Protein AF-A0A915KWU7-F1 (afdb_monomer)

Foldseek 3Di:
DLVVVLVVQLVVLLVVLVVDPPDDPVRSVVSSVVVNVVSVVVSVVVVCVVCVDVVVDPPDPPDPDDDDDDPDPPPDDPDDDD

Structure (mmCIF, N/CA/C/O backbone):
data_AF-A0A915KWU7-F1
#
_entry.id   AF-A0A915KWU7-F1
#
loop_
_atom_site.group_PDB
_atom_site.id
_atom_site.type_symbol
_atom_site.label_atom_id
_atom_site.label_alt_id
_atom_site.label_comp_id
_atom_site.label_asym_id
_atom_site.label_entity_id
_atom_site.label_seq_id
_atom_site.pdbx_PDB_ins_code
_atom_site.Cartn_x
_atom_site.Cartn_y
_atom_site.Cartn_z
_atom_site.occupancy
_atom_site.B_iso_or_equiv
_atom_site.auth_seq_id
_atom_site.auth_comp_id
_atom_site.auth_asym_id
_atom_site.auth_atom_id
_atom_site.pdbx_PDB_model_num
ATOM 1 N N . MET A 1 1 ? -0.987 -1.656 -15.453 1.00 79.94 1 MET A N 1
ATOM 2 C CA . MET A 1 1 ? -0.869 -2.940 -14.728 1.00 79.94 1 MET A CA 1
ATOM 3 C C . MET A 1 1 ? -0.390 -2.732 -13.298 1.00 79.94 1 MET A C 1
ATOM 5 O O . MET A 1 1 ? -1.141 -3.095 -12.410 1.00 79.94 1 MET A O 1
ATOM 9 N N . TRP A 1 2 ? 0.758 -2.084 -13.051 1.00 80.94 2 TRP A N 1
ATOM 10 C CA . TRP A 1 2 ? 1.243 -1.825 -11.681 1.00 80.94 2 TRP A CA 1
ATOM 11 C C . TRP A 1 2 ? 0.259 -1.049 -10.793 1.00 80.94 2 TRP A C 1
ATOM 13 O O . TRP A 1 2 ? -0.040 -1.507 -9.700 1.00 80.94 2 TRP A O 1
ATOM 23 N N . ARG A 1 3 ? -0.359 0.026 -11.302 1.00 82.19 3 ARG A N 1
ATOM 24 C CA . ARG A 1 3 ? -1.423 0.754 -10.576 1.00 82.19 3 ARG A CA 1
ATOM 25 C C . ARG A 1 3 ? -2.645 -0.105 -10.233 1.00 82.19 3 ARG A C 1
ATOM 27 O O . ARG A 1 3 ? -3.136 -0.049 -9.120 1.00 82.19 3 ARG A O 1
ATOM 34 N N . VAL A 1 4 ? -3.090 -0.957 -11.158 1.00 87.62 4 VAL A N 1
ATOM 35 C CA . VAL A 1 4 ? -4.228 -1.870 -10.921 1.00 87.62 4 VAL A CA 1
ATOM 36 C C . VAL A 1 4 ? -3.887 -2.887 -9.828 1.00 87.62 4 VAL A C 1
ATOM 38 O O . VAL A 1 4 ? -4.715 -3.203 -8.982 1.00 87.62 4 VAL A O 1
ATOM 41 N N . PHE A 1 5 ? -2.649 -3.385 -9.822 1.00 86.12 5 PHE A N 1
ATOM 42 C CA . PHE A 1 5 ? -2.159 -4.255 -8.756 1.00 86.12 5 PHE A CA 1
ATOM 43 C C . PHE A 1 5 ? -2.076 -3.521 -7.408 1.00 86.12 5 PHE A C 1
ATOM 45 O O . PHE A 1 5 ? -2.466 -4.090 -6.394 1.00 86.12 5 PHE A O 1
ATOM 52 N N . GLN A 1 6 ? -1.633 -2.259 -7.397 1.00 86.50 6 GLN A N 1
ATOM 53 C CA . GLN A 1 6 ? -1.608 -1.411 -6.200 1.00 86.50 6 GLN A CA 1
ATOM 54 C C . GLN A 1 6 ? -3.002 -1.250 -5.591 1.00 86.50 6 GLN A C 1
ATOM 56 O O . GLN A 1 6 ? -3.180 -1.484 -4.400 1.00 86.50 6 GLN A O 1
ATOM 61 N N . GLU A 1 7 ? -3.991 -0.895 -6.413 1.00 88.69 7 GLU A N 1
ATOM 62 C CA . GLU A 1 7 ? -5.383 -0.722 -5.988 1.00 88.69 7 GLU A CA 1
ATOM 63 C C . GLU A 1 7 ? -5.947 -2.017 -5.393 1.00 88.69 7 GLU A C 1
ATOM 65 O O . GLU A 1 7 ? -6.506 -1.998 -4.297 1.00 88.69 7 GLU A O 1
ATOM 70 N N . ALA A 1 8 ? -5.723 -3.156 -6.056 1.00 90.38 8 ALA A N 1
ATOM 71 C CA . ALA A 1 8 ? -6.151 -4.458 -5.550 1.00 90.38 8 ALA A CA 1
ATOM 72 C C . ALA A 1 8 ? -5.479 -4.816 -4.213 1.00 90.38 8 ALA A C 1
ATOM 74 O O . ALA A 1 8 ? -6.126 -5.346 -3.311 1.00 90.38 8 ALA A O 1
ATOM 75 N N . LEU A 1 9 ? -4.187 -4.513 -4.064 1.00 88.44 9 LEU A N 1
ATOM 76 C CA . LEU A 1 9 ? -3.432 -4.806 -2.848 1.00 88.44 9 LEU A CA 1
ATOM 77 C C . LEU A 1 9 ? -3.905 -3.949 -1.668 1.00 88.44 9 LEU A C 1
ATOM 79 O O . LEU A 1 9 ? -4.079 -4.469 -0.567 1.00 88.44 9 LEU A O 1
ATOM 83 N N . VAL A 1 10 ? -4.171 -2.662 -1.901 1.00 88.25 10 VAL A N 1
ATOM 84 C CA . VAL A 1 10 ? -4.751 -1.767 -0.888 1.00 88.25 10 VAL A CA 1
ATOM 85 C C . VAL A 1 10 ? -6.157 -2.230 -0.505 1.00 88.25 10 VAL A C 1
ATOM 87 O O . VAL A 1 10 ? -6.472 -2.282 0.681 1.00 88.25 10 VAL A O 1
ATOM 90 N N . GLN A 1 11 ? -6.979 -2.634 -1.477 1.00 91.25 11 GLN A N 1
ATOM 91 C CA . GLN A 1 11 ? -8.338 -3.107 -1.216 1.00 91.25 11 GLN A CA 1
ATOM 92 C C . GLN A 1 11 ? -8.360 -4.368 -0.342 1.00 91.25 11 GLN A C 1
ATOM 94 O O . GLN A 1 11 ? -9.076 -4.400 0.657 1.00 91.25 11 GLN A O 1
ATOM 99 N N . VAL A 1 12 ? -7.557 -5.386 -0.670 1.00 92.06 12 VAL A N 1
ATOM 100 C CA . VAL A 1 12 ? -7.472 -6.617 0.139 1.00 92.06 12 VAL A CA 1
ATOM 101 C C . VAL A 1 12 ? -7.066 -6.288 1.572 1.00 92.06 12 VAL A C 1
ATOM 103 O O . VAL A 1 12 ? -7.626 -6.816 2.525 1.00 92.06 12 VAL A O 1
ATOM 106 N N . MET A 1 13 ? -6.117 -5.375 1.738 1.00 90.38 13 MET A N 1
ATOM 107 C CA . MET A 1 13 ? -5.596 -5.026 3.055 1.00 90.38 13 MET A CA 1
ATOM 108 C C . MET A 1 13 ? -6.604 -4.231 3.875 1.00 90.38 13 MET A C 1
ATOM 110 O O . MET A 1 13 ? -6.759 -4.502 5.062 1.00 90.38 13 MET A O 1
ATOM 114 N N . HIS A 1 14 ? -7.347 -3.326 3.238 1.00 90.00 14 HIS A N 1
ATOM 115 C CA . HIS A 1 14 ? -8.496 -2.677 3.857 1.00 90.00 14 HIS A CA 1
ATOM 116 C C . HIS A 1 14 ? -9.517 -3.716 4.347 1.00 90.00 14 HIS A C 1
ATOM 118 O O . HIS A 1 14 ? -9.899 -3.696 5.514 1.00 90.00 14 HIS A O 1
ATOM 124 N N . GLU A 1 15 ? -9.899 -4.686 3.509 1.00 92.75 15 GLU A N 1
ATOM 125 C CA . GLU A 1 15 ? -10.832 -5.750 3.902 1.00 92.75 15 GLU A CA 1
ATOM 126 C C . GLU A 1 15 ? -10.321 -6.577 5.095 1.00 92.75 15 GLU A C 1
ATOM 128 O O . GLU A 1 15 ? -11.093 -6.887 6.006 1.00 92.75 15 GLU A O 1
ATOM 133 N N . GLU A 1 16 ? -9.029 -6.910 5.132 1.00 91.25 16 GLU A N 1
ATOM 134 C CA . GLU A 1 16 ? -8.426 -7.660 6.240 1.00 91.25 16 GLU A CA 1
ATOM 135 C C . GLU A 1 16 ? -8.358 -6.844 7.543 1.00 91.25 16 GLU A C 1
ATOM 137 O O . GLU A 1 16 ? -8.672 -7.364 8.620 1.00 91.25 16 GLU A O 1
ATOM 142 N N . PHE A 1 17 ? -8.039 -5.547 7.475 1.00 88.69 17 PHE A N 1
ATOM 143 C CA . PHE A 1 17 ? -8.066 -4.678 8.656 1.00 88.69 17 PHE A CA 1
ATOM 144 C C . PHE A 1 17 ? -9.479 -4.511 9.213 1.00 88.69 17 PHE A C 1
ATOM 146 O O . PHE A 1 17 ? -9.666 -4.519 10.434 1.00 88.69 17 PHE A O 1
ATOM 153 N N . GLN A 1 18 ? -10.495 -4.433 8.350 1.00 85.69 18 GLN A N 1
ATOM 154 C CA . GLN A 1 18 ? -11.884 -4.361 8.797 1.00 85.69 18 GLN A CA 1
ATOM 155 C C . GLN A 1 18 ? -12.309 -5.634 9.542 1.00 85.69 18 GLN A C 1
ATOM 157 O O . GLN A 1 18 ? -12.896 -5.518 10.619 1.00 85.69 18 GLN A O 1
ATOM 162 N N . LYS A 1 19 ? -11.927 -6.823 9.051 1.00 90.38 19 LYS A N 1
ATO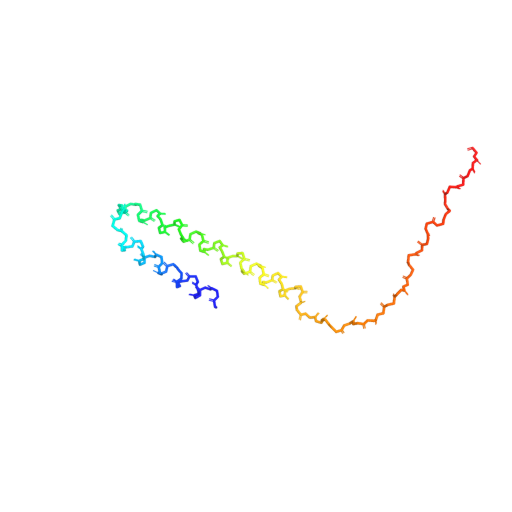M 163 C CA . LYS A 1 19 ? -12.205 -8.129 9.691 1.00 90.38 19 LYS A CA 1
ATOM 164 C C . LYS A 1 19 ? -11.415 -8.381 10.978 1.00 90.38 19 LYS A C 1
ATOM 166 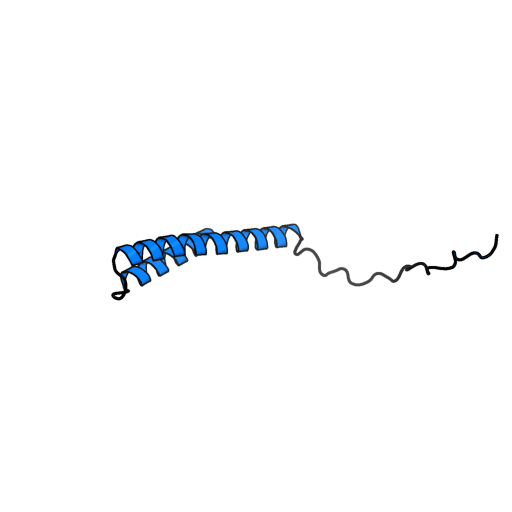O O . LYS A 1 19 ? -11.736 -9.300 11.725 1.00 90.38 19 LYS A O 1
ATOM 171 N N . THR A 1 20 ? -10.362 -7.610 11.231 1.00 86.69 20 THR A N 1
ATOM 172 C CA . THR A 1 20 ? -9.516 -7.813 12.406 1.00 86.69 20 THR A CA 1
ATOM 173 C C . THR A 1 20 ? -10.170 -7.204 13.646 1.00 86.69 20 THR A C 1
ATOM 175 O O . THR A 1 20 ? -10.186 -5.986 13.820 1.00 86.69 20 THR A O 1
ATOM 178 N N . ASP A 1 21 ? -10.670 -8.049 14.546 1.00 90.69 21 ASP A N 1
ATOM 179 C CA . ASP A 1 21 ? -11.282 -7.617 15.816 1.00 90.69 21 ASP A CA 1
ATOM 180 C C . ASP A 1 21 ? -10.254 -7.162 16.868 1.00 90.69 21 ASP A C 1
ATOM 182 O O . ASP A 1 21 ? -10.605 -6.533 17.863 1.00 90.69 21 ASP A O 1
ATOM 186 N N . ALA A 1 22 ? -8.971 -7.461 16.649 1.00 88.56 22 ALA A N 1
ATOM 187 C CA . ALA A 1 22 ? -7.885 -7.136 17.574 1.00 88.56 22 ALA A CA 1
ATOM 188 C C . ALA A 1 22 ? -7.482 -5.649 17.578 1.00 88.56 22 ALA A C 1
ATOM 190 O O . ALA A 1 22 ? -6.782 -5.220 18.492 1.00 88.56 22 ALA A O 1
ATOM 191 N N . LEU A 1 23 ? -7.889 -4.878 16.565 1.00 87.06 23 LEU A N 1
ATOM 192 C CA . LEU A 1 23 ? -7.502 -3.478 16.400 1.00 87.06 23 LEU A CA 1
ATOM 193 C C . LEU A 1 23 ? -8.667 -2.551 16.733 1.00 87.06 23 LEU A C 1
ATOM 195 O O . LEU A 1 23 ? -9.788 -2.724 16.250 1.00 87.06 23 LEU A O 1
ATOM 199 N N . THR A 1 24 ? -8.384 -1.504 17.500 1.00 92.94 24 THR A N 1
ATOM 200 C CA . THR A 1 24 ? -9.317 -0.389 17.667 1.00 92.94 24 THR A CA 1
ATOM 201 C C . THR A 1 24 ? -9.477 0.379 16.351 1.00 92.94 24 THR A C 1
ATOM 203 O O . THR A 1 24 ? -8.612 0.339 15.476 1.00 92.94 24 THR A O 1
ATOM 206 N N . ALA A 1 25 ? -10.564 1.144 16.205 1.00 89.12 25 ALA A N 1
ATOM 207 C CA . ALA A 1 25 ? -10.823 1.919 14.986 1.00 89.12 25 ALA A CA 1
ATOM 208 C C . ALA A 1 25 ? -9.658 2.855 14.603 1.00 89.12 25 ALA A C 1
ATOM 210 O O . ALA A 1 25 ? -9.315 2.966 13.431 1.00 89.12 25 ALA A O 1
ATOM 211 N N . ARG A 1 26 ? -8.999 3.477 15.592 1.00 91.94 26 ARG A N 1
ATOM 212 C CA . ARG A 1 26 ? -7.830 4.339 15.359 1.00 91.94 26 ARG A CA 1
ATOM 213 C C . ARG A 1 26 ? -6.627 3.556 14.831 1.00 91.94 26 ARG A C 1
ATOM 215 O O . ARG A 1 26 ? -5.917 4.048 13.961 1.00 91.94 26 ARG A O 1
ATOM 222 N N . GLU A 1 27 ? -6.372 2.372 15.377 1.00 93.00 27 GLU A N 1
ATOM 223 C CA . GLU A 1 27 ? -5.260 1.525 14.940 1.00 93.00 27 GLU A CA 1
ATOM 224 C C . GLU A 1 27 ? -5.499 0.975 13.536 1.00 93.00 27 GLU A C 1
ATOM 226 O O . GLU A 1 27 ? -4.552 0.893 12.763 1.00 93.00 27 GLU A O 1
ATOM 231 N N . LYS A 1 28 ? -6.758 0.690 13.176 1.00 86.38 28 LYS A N 1
ATOM 232 C CA . LYS A 1 28 ? -7.129 0.340 11.799 1.00 86.38 28 LYS A CA 1
ATOM 233 C C . LYS A 1 28 ? -6.792 1.471 10.832 1.00 86.38 28 LYS A C 1
ATOM 235 O O . LYS A 1 28 ? -6.109 1.215 9.853 1.00 86.38 28 LYS A O 1
ATOM 240 N N . THR A 1 29 ? -7.159 2.717 11.144 1.00 89.62 29 THR A N 1
ATOM 241 C CA . THR A 1 29 ? -6.806 3.869 10.294 1.00 89.62 29 THR A CA 1
ATOM 242 C C . THR A 1 29 ? -5.293 4.049 10.163 1.00 89.62 29 THR A C 1
ATOM 244 O O . THR A 1 29 ? -4.791 4.210 9.059 1.00 89.62 29 THR A O 1
ATOM 247 N N . LEU A 1 30 ? -4.540 3.959 11.267 1.00 92.31 30 LEU A N 1
ATOM 248 C CA . LEU A 1 30 ? -3.075 4.059 11.208 1.00 92.31 30 LEU A CA 1
ATOM 249 C C . LEU A 1 30 ? -2.444 2.924 10.391 1.00 92.31 30 LEU A C 1
ATOM 251 O O . LEU A 1 30 ? -1.454 3.145 9.695 1.00 92.31 30 LEU A O 1
ATOM 255 N N . ALA A 1 31 ? -2.999 1.715 10.483 1.00 90.44 31 ALA A N 1
ATOM 256 C CA . ALA A 1 31 ? -2.537 0.573 9.710 1.00 90.44 31 ALA A CA 1
ATOM 257 C C . ALA A 1 31 ? -2.867 0.730 8.218 1.00 90.44 31 ALA A C 1
ATOM 259 O O . ALA A 1 31 ? -2.001 0.472 7.387 1.00 90.44 31 ALA A O 1
ATOM 260 N N . GLU A 1 32 ? -4.065 1.213 7.881 1.00 89.75 32 GLU A N 1
ATOM 261 C CA . GLU A 1 32 ? -4.480 1.527 6.509 1.00 89.75 32 GLU A CA 1
ATOM 262 C C . GLU A 1 32 ? -3.576 2.601 5.883 1.00 89.75 32 GLU A C 1
ATOM 264 O O . GLU A 1 32 ? -3.034 2.387 4.796 1.00 89.75 32 GLU A O 1
ATOM 269 N N . ASP A 1 33 ? -3.324 3.701 6.599 1.00 90.62 33 ASP A N 1
ATOM 270 C CA . ASP A 1 33 ? -2.432 4.777 6.151 1.00 90.62 33 ASP A CA 1
ATOM 271 C C . ASP A 1 33 ? -0.994 4.275 5.961 1.00 90.62 33 ASP A C 1
ATOM 273 O O . ASP A 1 33 ? -0.357 4.527 4.934 1.00 90.62 33 ASP A O 1
ATOM 277 N N . GLY A 1 34 ? -0.476 3.519 6.936 1.00 92.00 34 GLY A N 1
ATOM 278 C CA . GLY A 1 34 ? 0.863 2.937 6.859 1.00 92.00 34 GLY A CA 1
ATOM 279 C C . GLY A 1 34 ? 1.010 1.977 5.679 1.00 92.00 34 GLY A C 1
ATOM 280 O O . GLY A 1 34 ? 2.048 1.955 5.012 1.00 92.00 34 GLY A O 1
ATOM 281 N N . TRP A 1 35 ? -0.040 1.214 5.377 1.00 90.25 35 TRP A N 1
ATOM 282 C CA . TRP A 1 35 ? -0.015 0.262 4.278 1.00 90.25 35 TRP A CA 1
ATOM 283 C C . TRP A 1 35 ? -0.109 0.925 2.906 1.00 90.25 35 TRP A C 1
ATOM 285 O O . TRP A 1 35 ? 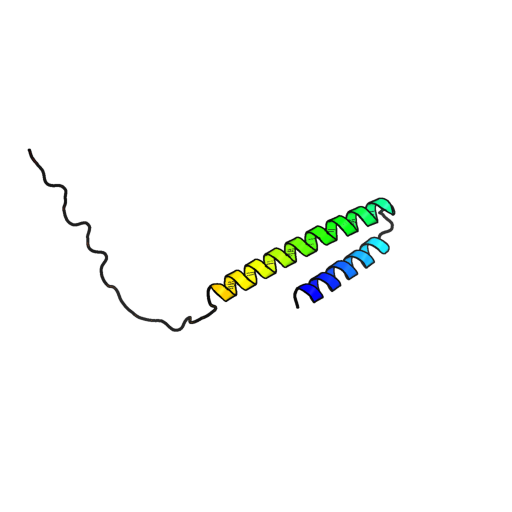0.560 0.479 1.974 1.00 90.25 35 TRP A O 1
ATOM 295 N N . ALA A 1 36 ? -0.854 2.026 2.787 1.00 88.38 36 ALA A N 1
ATOM 296 C CA . ALA A 1 36 ? -0.877 2.829 1.569 1.00 88.38 36 ALA A CA 1
ATOM 297 C C . ALA A 1 36 ? 0.525 3.355 1.212 1.00 88.38 36 ALA A C 1
ATOM 299 O O . ALA A 1 36 ? 0.947 3.244 0.060 1.00 88.38 36 ALA A O 1
ATOM 300 N N . VAL A 1 37 ? 1.283 3.840 2.205 1.00 91.44 37 VAL A N 1
ATOM 301 C CA . VAL A 1 37 ? 2.672 4.301 2.015 1.00 91.44 37 VAL A CA 1
ATOM 302 C C . VAL A 1 37 ? 3.584 3.162 1.548 1.00 91.44 37 VAL A C 1
ATOM 304 O O . VAL A 1 37 ? 4.387 3.342 0.633 1.00 91.44 37 VAL A O 1
ATOM 307 N N . ILE A 1 38 ? 3.456 1.974 2.143 1.00 91.44 38 ILE A N 1
ATOM 308 C CA . ILE A 1 38 ? 4.262 0.803 1.764 1.00 91.44 38 ILE A CA 1
ATOM 309 C C . ILE A 1 38 ? 3.929 0.340 0.342 1.00 91.44 38 ILE A C 1
ATOM 311 O O . ILE A 1 38 ? 4.838 0.060 -0.441 1.00 91.44 38 ILE A O 1
ATOM 315 N N . ALA A 1 39 ? 2.643 0.278 -0.007 1.00 89.06 39 ALA A N 1
ATOM 316 C CA . ALA A 1 39 ? 2.204 -0.102 -1.344 1.00 89.06 39 ALA A CA 1
ATOM 317 C C . ALA A 1 39 ? 2.740 0.871 -2.405 1.00 89.06 39 ALA A C 1
ATOM 319 O O . ALA A 1 39 ? 3.249 0.431 -3.435 1.00 89.06 39 ALA A O 1
ATOM 320 N N . ASP A 1 40 ? 2.688 2.176 -2.134 1.00 89.06 40 ASP A N 1
ATOM 321 C CA . ASP A 1 40 ? 3.211 3.205 -3.036 1.00 89.06 40 ASP A CA 1
ATOM 322 C C . ASP A 1 40 ? 4.732 3.110 -3.223 1.00 89.06 40 ASP A C 1
ATOM 324 O O . ASP A 1 40 ? 5.233 3.158 -4.351 1.00 89.06 40 ASP A O 1
ATOM 328 N N . PHE A 1 41 ? 5.471 2.867 -2.136 1.00 90.81 41 PHE A N 1
ATOM 329 C CA . PHE A 1 41 ? 6.914 2.641 -2.191 1.00 90.81 41 PHE A CA 1
ATOM 330 C C . PHE A 1 41 ? 7.275 1.434 -3.071 1.00 90.81 41 PHE A C 1
ATOM 332 O O . PHE A 1 41 ? 8.118 1.547 -3.961 1.00 90.81 41 PHE A O 1
ATOM 339 N N . ILE A 1 42 ? 6.611 0.288 -2.874 1.00 87.81 42 ILE A N 1
ATOM 340 C CA . ILE A 1 42 ? 6.870 -0.932 -3.657 1.00 87.81 42 ILE A CA 1
ATOM 341 C C . ILE A 1 42 ? 6.634 -0.683 -5.148 1.00 87.81 42 ILE A C 1
ATOM 343 O O . ILE A 1 42 ? 7.454 -1.077 -5.978 1.00 87.81 42 ILE A O 1
ATOM 347 N N . ILE A 1 43 ? 5.526 -0.026 -5.498 1.00 86.81 43 ILE A N 1
ATOM 348 C CA . ILE A 1 43 ? 5.199 0.272 -6.894 1.00 86.81 43 ILE A CA 1
ATOM 349 C C . ILE A 1 43 ? 6.212 1.234 -7.499 1.00 86.81 43 ILE A C 1
ATOM 351 O O . ILE A 1 43 ? 6.669 0.993 -8.614 1.00 86.81 43 ILE A O 1
ATOM 355 N N . THR A 1 44 ? 6.613 2.268 -6.761 1.00 88.06 44 THR A N 1
ATOM 356 C CA . THR A 1 44 ? 7.633 3.220 -7.210 1.00 88.06 44 THR A CA 1
ATOM 357 C C . THR A 1 44 ? 8.950 2.510 -7.522 1.00 88.06 44 THR A C 1
ATOM 359 O O . THR A 1 44 ? 9.500 2.684 -8.609 1.00 88.06 44 THR A O 1
ATOM 362 N N . GLU A 1 45 ? 9.428 1.639 -6.632 1.00 88.19 45 GLU A N 1
ATOM 363 C CA . GLU A 1 45 ? 10.654 0.862 -6.859 1.00 88.19 45 GLU A CA 1
ATOM 364 C C . GLU A 1 45 ? 10.517 -0.113 -8.040 1.00 88.19 45 GLU A C 1
ATOM 366 O O . GLU A 1 45 ? 11.444 -0.266 -8.841 1.00 88.19 45 GLU A O 1
ATOM 371 N N . MET A 1 46 ? 9.350 -0.744 -8.206 1.00 85.75 46 MET A N 1
ATOM 372 C CA . MET A 1 46 ? 9.075 -1.606 -9.360 1.00 85.75 46 MET A CA 1
ATOM 373 C C . MET A 1 46 ? 9.058 -0.825 -10.676 1.00 85.75 46 MET A C 1
ATOM 375 O O . MET A 1 46 ? 9.616 -1.296 -11.669 1.00 85.75 46 MET A O 1
ATOM 379 N N . GLU A 1 47 ? 8.451 0.362 -10.700 1.00 85.50 47 GLU A N 1
ATOM 380 C CA . GLU A 1 47 ? 8.449 1.241 -11.867 1.00 85.50 47 GLU A CA 1
ATOM 381 C C . GLU A 1 47 ? 9.872 1.705 -12.190 1.00 85.50 47 GLU A C 1
ATOM 383 O O .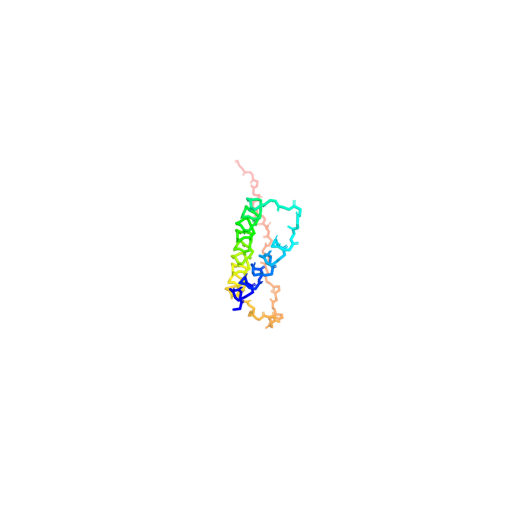 GLU A 1 47 ? 10.312 1.547 -13.329 1.00 85.50 47 GLU A O 1
ATOM 388 N N . VAL A 1 48 ? 10.637 2.180 -11.203 1.00 84.81 48 VAL A N 1
ATOM 389 C CA . VAL A 1 48 ? 12.044 2.577 -11.381 1.00 84.81 48 VAL A CA 1
ATOM 390 C C . VAL A 1 48 ? 12.889 1.410 -11.892 1.00 84.81 48 VAL A C 1
ATOM 392 O O . VAL A 1 48 ? 13.660 1.580 -12.837 1.00 84.81 48 VAL A O 1
ATOM 395 N N . GLY A 1 49 ? 12.728 0.212 -11.329 1.00 83.75 49 GLY A N 1
ATOM 396 C CA . GLY A 1 49 ? 13.420 -0.992 -11.782 1.00 83.75 49 GLY A CA 1
ATOM 397 C C . GLY A 1 49 ? 13.046 -1.381 -13.213 1.00 83.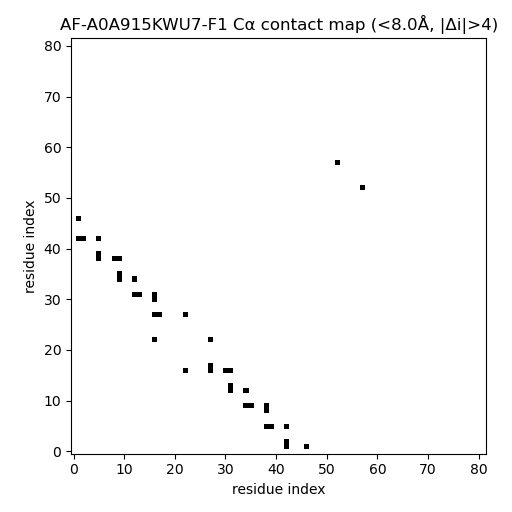75 49 GLY A C 1
ATOM 398 O O . GLY A 1 49 ? 13.925 -1.671 -14.026 1.00 83.75 49 GLY A O 1
ATOM 399 N N . PHE A 1 50 ? 11.757 -1.334 -13.557 1.00 80.19 50 PHE A N 1
ATOM 400 C CA . PHE A 1 50 ? 11.260 -1.648 -14.895 1.00 80.19 50 PHE A CA 1
ATOM 401 C C . PHE A 1 50 ? 11.725 -0.626 -15.938 1.00 80.19 50 PHE A C 1
ATOM 403 O O . PHE A 1 50 ? 12.231 -1.011 -16.995 1.00 80.19 50 PHE A O 1
ATOM 410 N N . TYR A 1 51 ? 11.614 0.673 -15.653 1.00 75.75 51 TYR A N 1
ATOM 411 C CA . TYR A 1 51 ? 12.105 1.734 -16.534 1.00 75.75 51 TYR A CA 1
ATOM 412 C C . TYR A 1 51 ? 13.634 1.725 -16.624 1.00 75.75 51 TYR A C 1
ATOM 414 O O . TYR A 1 51 ? 14.190 1.864 -17.709 1.00 75.75 51 TYR A O 1
ATOM 422 N N . GLY A 1 52 ? 14.331 1.460 -15.520 1.00 75.50 52 GLY A N 1
ATOM 423 C CA . GLY A 1 52 ? 15.783 1.306 -15.491 1.00 75.50 52 GLY A CA 1
ATOM 424 C C . GLY A 1 52 ? 16.278 0.097 -16.291 1.00 75.50 52 GLY A C 1
ATOM 425 O O . GLY A 1 52 ? 17.301 0.190 -16.970 1.00 75.50 52 GLY A O 1
ATOM 426 N N . ALA A 1 53 ? 15.555 -1.025 -16.255 1.00 66.75 53 ALA A N 1
ATOM 427 C CA . ALA A 1 53 ? 15.860 -2.223 -17.038 1.00 66.75 53 ALA A CA 1
ATOM 428 C C . ALA A 1 53 ? 15.499 -2.062 -18.522 1.00 66.75 53 ALA A C 1
ATOM 430 O O . ALA A 1 53 ? 16.266 -2.474 -19.393 1.00 66.75 53 ALA A O 1
ATOM 431 N N . SER A 1 54 ? 14.365 -1.427 -18.824 1.00 62.38 54 SER A N 1
ATOM 432 C CA . SER A 1 54 ? 13.940 -1.162 -20.204 1.00 62.38 54 SER A CA 1
ATOM 433 C C . SER A 1 54 ? 14.806 -0.096 -20.885 1.00 62.38 54 SER A C 1
ATOM 435 O O . SER A 1 54 ? 15.146 -0.266 -22.054 1.00 62.38 54 SER A O 1
ATOM 437 N N . ALA A 1 55 ? 15.283 0.918 -20.153 1.00 58.44 55 ALA A N 1
ATOM 438 C CA . ALA A 1 55 ? 16.253 1.900 -20.646 1.00 58.44 55 ALA A CA 1
ATOM 439 C C . ALA A 1 55 ? 17.648 1.302 -20.914 1.00 58.44 55 ALA A C 1
ATOM 441 O O . ALA A 1 55 ? 18.366 1.790 -21.784 1.00 58.44 55 ALA A O 1
ATOM 442 N N . ARG A 1 56 ? 18.041 0.229 -20.208 1.00 58.94 56 ARG A N 1
ATOM 443 C CA . ARG A 1 56 ? 19.316 -0.487 -20.437 1.00 58.94 56 ARG A CA 1
ATOM 444 C C . ARG A 1 56 ? 19.240 -1.577 -21.506 1.00 58.94 56 ARG A C 1
ATOM 446 O O . ARG A 1 56 ? 20.246 -2.230 -21.760 1.00 58.94 56 ARG A O 1
ATOM 453 N N . GLY A 1 57 ? 18.085 -1.743 -22.147 1.00 49.06 57 GLY A N 1
ATOM 454 C CA . GLY A 1 57 ? 17.898 -2.666 -23.253 1.00 49.06 57 GLY A CA 1
ATOM 455 C C . GLY A 1 57 ? 17.963 -4.134 -22.829 1.00 49.06 57 GLY A C 1
ATOM 456 O O . GLY A 1 57 ? 19.029 -4.729 -22.704 1.00 49.06 57 GLY A O 1
ATOM 457 N N . LEU A 1 58 ? 16.806 -4.796 -22.831 1.00 48.28 58 LEU A N 1
ATOM 458 C CA . LEU A 1 58 ? 16.700 -6.232 -23.135 1.00 48.28 58 LEU A CA 1
ATOM 459 C C . LEU A 1 58 ? 17.016 -6.491 -24.630 1.00 48.28 58 LEU A C 1
ATOM 461 O O . LEU A 1 58 ? 16.342 -7.256 -25.313 1.00 48.28 58 LEU A O 1
ATOM 465 N N . GLY A 1 59 ? 18.023 -5.791 -25.158 1.00 44.28 59 GLY A N 1
ATOM 466 C CA . GLY A 1 59 ? 18.460 -5.798 -26.542 1.00 44.28 59 GLY A CA 1
ATOM 467 C C . GLY A 1 59 ? 19.768 -6.565 -26.678 1.00 44.28 59 GLY A C 1
ATOM 468 O O . GLY A 1 59 ? 20.832 -6.056 -26.351 1.00 44.28 59 GLY A O 1
ATOM 469 N N . SER A 1 60 ? 19.657 -7.770 -27.238 1.00 45.31 60 SER A N 1
ATOM 470 C CA . SER A 1 60 ? 20.726 -8.580 -27.837 1.00 45.31 60 SER A CA 1
ATOM 471 C C . SER A 1 60 ? 21.731 -9.271 -26.901 1.00 45.31 60 SER A C 1
ATOM 473 O O . SER A 1 60 ? 22.848 -8.819 -26.661 1.00 45.31 60 SER A O 1
ATOM 475 N N . ARG A 1 61 ? 21.390 -10.510 -26.523 1.00 49.16 61 ARG A N 1
ATOM 476 C CA . ARG A 1 61 ? 22.363 -11.590 -26.269 1.00 49.16 61 ARG A CA 1
ATOM 477 C C . ARG A 1 61 ? 22.727 -12.352 -27.561 1.00 49.16 61 ARG A C 1
ATOM 479 O O . ARG A 1 61 ? 22.941 -13.559 -27.525 1.00 49.16 61 ARG A O 1
ATOM 486 N N . SER A 1 62 ? 22.828 -11.681 -28.711 1.00 46.69 62 SER A N 1
ATOM 487 C CA . SER A 1 62 ? 23.330 -12.291 -29.956 1.00 46.69 62 SER A CA 1
ATOM 488 C C . SER A 1 62 ? 24.535 -11.521 -30.496 1.00 46.69 62 SER A C 1
ATOM 490 O O . SER A 1 62 ? 24.503 -10.942 -31.576 1.00 46.69 62 SER A O 1
ATOM 492 N N . GLY A 1 63 ? 25.608 -11.508 -29.709 1.00 43.88 63 GLY A N 1
ATOM 493 C CA . GLY A 1 63 ? 26.913 -10.964 -30.086 1.00 43.88 63 GLY A CA 1
ATOM 494 C C . GLY A 1 63 ? 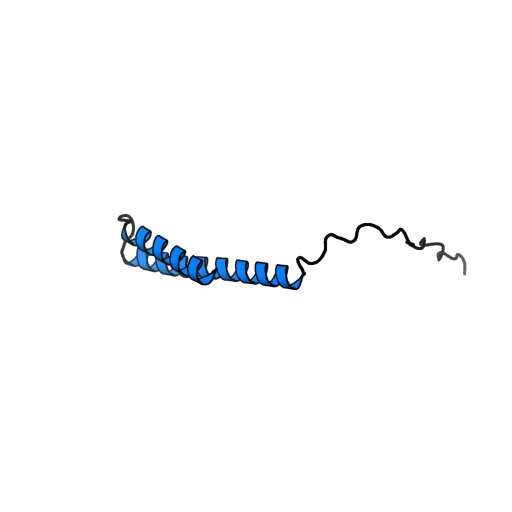28.046 -11.841 -29.566 1.00 43.88 63 GLY A C 1
ATOM 495 O O . GLY A 1 63 ? 29.035 -11.344 -29.037 1.00 43.88 63 GLY A O 1
ATOM 496 N N . GLY A 1 64 ? 27.878 -13.164 -29.643 1.00 53.19 64 GLY A N 1
ATOM 497 C CA . GLY A 1 64 ? 29.017 -14.060 -29.526 1.00 53.19 64 GLY A CA 1
ATOM 498 C C . GLY A 1 64 ? 30.080 -13.674 -30.557 1.00 53.19 64 GLY A C 1
ATOM 499 O O . GLY A 1 64 ? 29.750 -13.412 -31.709 1.00 53.19 64 GLY A O 1
ATOM 500 N N . ARG A 1 65 ? 31.342 -13.721 -30.117 1.00 53.91 65 ARG A N 1
ATOM 501 C CA . ARG A 1 65 ? 32.573 -13.645 -30.922 1.00 53.91 65 ARG A CA 1
ATOM 502 C C . ARG A 1 65 ? 32.898 -12.267 -31.502 1.00 53.91 65 ARG A C 1
ATOM 504 O O . ARG A 1 65 ? 32.461 -11.917 -32.585 1.00 53.91 65 ARG A O 1
ATOM 511 N N . ASN A 1 66 ? 33.771 -11.549 -30.799 1.00 42.03 66 ASN A N 1
ATOM 512 C CA . ASN A 1 66 ? 35.032 -11.025 -31.339 1.00 42.03 66 ASN A CA 1
ATOM 513 C C . ASN A 1 66 ? 35.871 -10.529 -30.148 1.00 42.03 66 ASN A C 1
ATOM 515 O O . ASN A 1 66 ? 35.472 -9.636 -29.415 1.00 42.03 66 ASN A O 1
ATOM 519 N N . CYS A 1 67 ? 36.902 -11.275 -29.767 1.00 47.38 67 CYS A N 1
ATOM 520 C CA . CYS A 1 67 ? 38.283 -11.054 -30.202 1.00 47.38 67 CYS A CA 1
ATOM 521 C C . CYS A 1 67 ? 39.060 -10.290 -29.132 1.00 47.38 67 CYS A C 1
ATOM 523 O O . CYS A 1 67 ? 38.930 -9.081 -28.968 1.00 47.38 67 CYS A O 1
ATOM 525 N N . PHE A 1 68 ? 39.929 -11.035 -28.449 1.00 53.72 68 PHE A N 1
ATOM 526 C CA . PHE A 1 68 ? 41.264 -10.565 -28.109 1.00 53.72 68 PHE A CA 1
ATOM 527 C C . PHE A 1 68 ? 41.714 -9.447 -29.060 1.00 53.72 68 PHE A C 1
ATOM 529 O O . PHE A 1 68 ? 42.009 -9.724 -30.216 1.00 53.72 68 PHE A O 1
ATOM 536 N N . MET A 1 69 ? 41.821 -8.216 -28.564 1.00 40.81 69 MET A N 1
ATOM 537 C CA . MET A 1 69 ? 42.855 -7.282 -28.993 1.00 40.81 69 MET A CA 1
ATOM 538 C C . MET A 1 69 ? 43.266 -6.400 -27.812 1.00 40.81 69 MET A C 1
ATOM 540 O O . MET A 1 69 ? 42.582 -5.463 -27.423 1.00 40.81 69 MET A O 1
ATOM 544 N N . LYS A 1 70 ? 44.460 -6.726 -27.307 1.00 53.06 70 LYS A N 1
ATOM 545 C CA . LYS A 1 70 ? 45.449 -5.804 -26.740 1.00 53.06 70 LYS A CA 1
ATOM 546 C C . LYS A 1 70 ? 45.075 -5.119 -25.421 1.00 53.06 70 LYS A C 1
ATOM 548 O O . LYS A 1 70 ? 44.838 -3.917 -25.374 1.00 53.06 70 LYS A O 1
ATOM 553 N N . ARG A 1 71 ? 45.298 -5.830 -24.309 1.00 50.19 71 ARG A N 1
ATOM 554 C CA . ARG A 1 71 ? 46.063 -5.172 -23.239 1.00 50.19 71 ARG A CA 1
ATOM 555 C C . ARG A 1 71 ? 47.463 -4.960 -23.810 1.00 50.19 71 ARG A C 1
ATOM 557 O O . ARG A 1 71 ? 48.171 -5.934 -24.046 1.00 50.19 71 ARG A O 1
ATOM 564 N N . LYS A 1 72 ? 47.822 -3.714 -24.128 1.00 48.22 72 LYS A N 1
ATOM 565 C CA . LYS A 1 72 ? 49.239 -3.366 -24.251 1.00 48.22 72 LYS A CA 1
ATOM 566 C C . LYS A 1 72 ? 49.875 -3.695 -22.899 1.00 48.22 72 LYS A C 1
ATOM 568 O O . LYS A 1 72 ? 49.302 -3.354 -21.863 1.00 48.22 72 LYS A O 1
ATOM 573 N N . SER A 1 73 ? 50.984 -4.424 -22.920 1.00 50.41 73 SER A N 1
ATOM 574 C CA . SER A 1 73 ? 51.842 -4.602 -21.755 1.00 50.41 73 SER A CA 1
ATOM 575 C C . SER A 1 73 ? 52.175 -3.221 -21.174 1.00 50.41 73 SER A C 1
ATOM 577 O O . SER A 1 73 ? 52.374 -2.274 -21.941 1.00 50.41 73 SER A O 1
ATOM 579 N N . PRO A 1 74 ? 52.249 -3.062 -19.843 1.00 51.28 74 PRO A N 1
ATOM 580 C CA . PRO A 1 74 ? 52.976 -1.951 -19.256 1.00 51.28 74 PRO A CA 1
ATOM 581 C C . PRO A 1 74 ? 54.471 -2.254 -19.426 1.00 51.28 74 PRO A C 1
ATOM 583 O O . PRO A 1 74 ? 55.175 -2.579 -18.476 1.00 51.28 74 PRO A O 1
ATOM 586 N N . GLU A 1 75 ? 54.943 -2.256 -20.670 1.00 44.72 75 GLU A N 1
ATOM 587 C CA . GLU A 1 75 ? 56.370 -2.240 -20.942 1.00 44.72 75 GLU A CA 1
ATOM 588 C C . GLU A 1 75 ? 56.915 -0.879 -20.516 1.00 44.72 75 GLU A C 1
ATOM 590 O O . GLU A 1 75 ? 56.504 0.157 -21.030 1.00 44.72 75 GLU A O 1
ATOM 595 N N . SER A 1 76 ? 57.852 -0.937 -19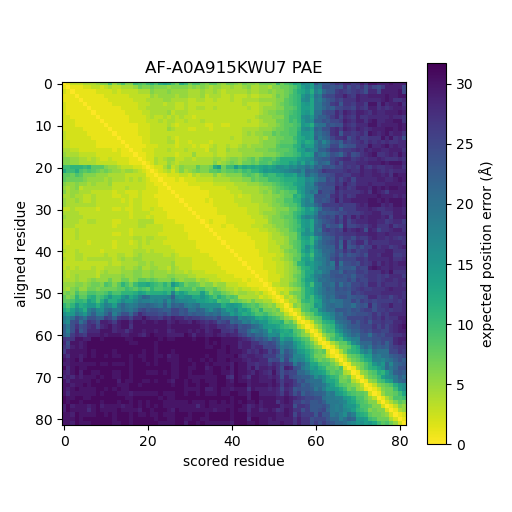.570 1.00 54.88 76 SER A N 1
ATOM 596 C CA . SER A 1 76 ? 59.033 -0.079 -19.516 1.00 54.88 76 SER A CA 1
ATOM 597 C C . SER A 1 76 ? 58.777 1.434 -19.500 1.00 54.88 76 SER A C 1
ATOM 599 O O . SER A 1 76 ? 58.765 2.090 -20.533 1.00 54.88 76 SER A O 1
ATOM 601 N N . ASN A 1 77 ? 58.665 2.006 -18.298 1.00 56.22 77 ASN A N 1
ATOM 602 C CA . ASN A 1 77 ? 59.036 3.407 -18.052 1.00 56.22 77 ASN A CA 1
ATOM 603 C C . ASN A 1 77 ? 59.652 3.615 -16.654 1.00 56.22 77 ASN A C 1
ATOM 605 O O . ASN A 1 77 ? 59.526 4.681 -16.063 1.00 56.22 77 ASN A O 1
ATOM 609 N N . TYR A 1 78 ? 60.366 2.611 -16.137 1.00 56.00 78 TYR A N 1
ATOM 610 C CA . TYR A 1 78 ? 61.455 2.887 -15.201 1.00 56.00 78 TYR A CA 1
ATOM 611 C C . TYR A 1 78 ? 62.727 2.977 -16.032 1.00 56.00 78 TYR A C 1
ATOM 613 O O . TYR A 1 78 ? 63.326 1.964 -16.386 1.00 56.00 78 TYR A O 1
ATOM 621 N N . ARG A 1 79 ? 63.068 4.203 -16.428 1.00 54.88 79 ARG A N 1
ATOM 622 C CA . ARG A 1 79 ? 64.442 4.528 -16.785 1.00 54.88 79 ARG A CA 1
ATOM 623 C C . ARG A 1 79 ? 65.146 5.025 -15.532 1.00 54.88 79 ARG A C 1
ATOM 625 O O . ARG A 1 79 ? 64.653 5.935 -14.872 1.00 54.88 79 ARG A O 1
ATOM 632 N N . ASP A 1 80 ? 66.249 4.345 -15.260 1.00 57.44 80 ASP A N 1
ATOM 633 C CA . ASP A 1 80 ? 67.316 4.683 -14.328 1.00 57.44 80 ASP A CA 1
ATOM 634 C C . ASP A 1 80 ? 68.057 5.971 -14.725 1.00 57.44 80 ASP A C 1
ATOM 636 O O . ASP A 1 80 ? 68.113 6.324 -15.907 1.00 57.44 80 ASP A O 1
ATOM 640 N N . ASP A 1 81 ? 68.677 6.557 -13.699 1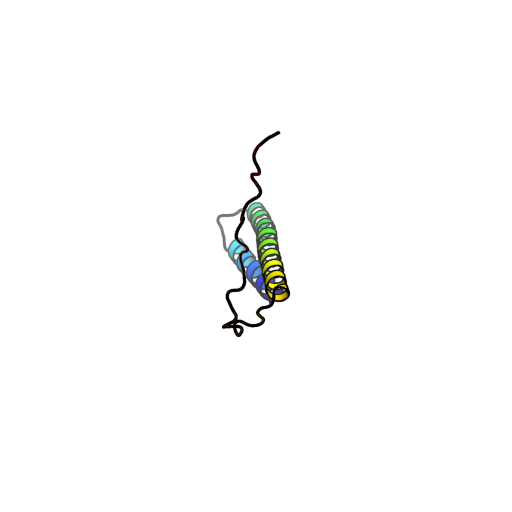.00 45.19 81 ASP A N 1
ATOM 641 C CA . ASP A 1 81 ? 69.867 7.420 -13.680 1.00 45.19 81 ASP A CA 1
ATOM 642 C C . ASP A 1 81 ? 69.835 8.818 -14.325 1.00 45.19 81 ASP A C 1
ATOM 644 O O . ASP A 1 81 ? 70.158 9.001 -15.502 1.00 45.19 81 ASP A O 1
ATOM 648 N N . SER A 1 82 ? 69.616 9.827 -13.466 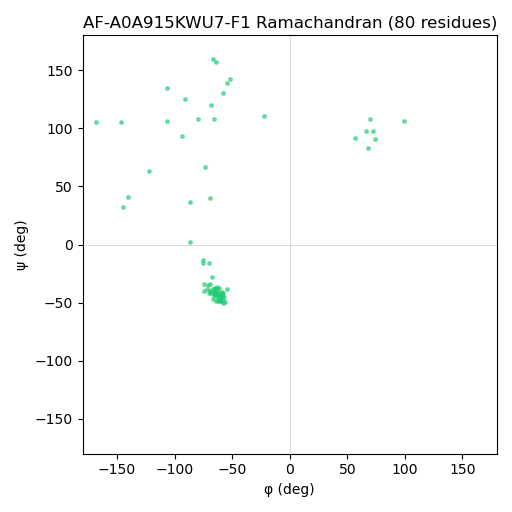1.00 48.28 82 SER A N 1
ATOM 649 C CA . SER A 1 82 ? 70.513 10.995 -13.305 1.00 48.28 82 SER A CA 1
ATOM 650 C C . SER A 1 82 ? 70.164 11.807 -12.058 1.00 48.28 82 SER A C 1
ATOM 652 O O . SER A 1 82 ? 69.013 12.301 -12.012 1.00 48.28 82 SER A O 1
#

Radius of gyration: 27.88 Å; Cα contacts (8 Å, |Δi|>4): 20; chains: 1; bounding box: 83×25×49 Å

Secondary structure (DSSP, 8-state):
-HHHHHHHHHHHHHHHHHH-TTS-HHHHHHHHHHHHHHHHHHHHHHHHHHHHHHHT----S---------------------

Sequence (82 aa):
MWRVFQEALVQVMHEEFQKTDALTAREKTLAEDGWAVIADFIITEMEVGFYGASARGLGSRSGGRNCFMKRKSPESNYRDDS

Organism: Romanomermis culicivorax (NCBI:txid13658)

Mean predicted aligned error: 15.01 Å

pLDDT: mean 74.51, std 18.38, range [40.81, 93.0]

Solvent-accessible surface area (backbone atoms only — not comparable to full-atom values): 5274 Å² total; per-residue (Å²): 106,72,67,60,50,46,53,51,53,53,50,54,50,51,55,52,49,69,71,40,82,89,52,54,76,69,53,37,52,53,48,51,55,53,45,51,54,51,49,51,51,54,51,51,54,52,49,51,50,51,51,54,48,58,74,66,46,95,68,76,97,80,70,83,86,82,74,95,78,75,85,74,74,91,73,80,85,85,76,82,91,134